Protein AF-A0A849C767-F1 (afdb_monomer_lite)

Foldseek 3Di:
DDDPDDPVPDDPVNVCVCLDLPNLVNCLVVLVVNCVSCVVPDQVGRSNPVSSVVNCVVVVNDDPPPPDDD

Structure (mmCIF, N/CA/C/O backbone):
data_AF-A0A849C767-F1
#
_entry.id   AF-A0A849C767-F1
#
loop_
_atom_site.group_PDB
_atom_site.id
_atom_site.type_symbol
_atom_site.label_atom_id
_atom_site.label_alt_id
_atom_site.label_comp_id
_atom_site.label_asym_id
_atom_site.label_entity_id
_atom_site.label_seq_id
_atom_site.pdbx_PDB_ins_code
_atom_site.Cartn_x
_atom_site.Cartn_y
_atom_site.Cartn_z
_atom_site.occupancy
_atom_site.B_iso_or_equiv
_atom_site.auth_seq_id
_atom_site.auth_comp_id
_atom_site.auth_asym_id
_atom_site.auth_atom_id
_atom_site.pdbx_PDB_model_num
ATOM 1 N N . MET A 1 1 ? -7.417 19.432 -7.213 1.00 35.44 1 MET A N 1
ATOM 2 C CA . MET A 1 1 ? -7.085 17.992 -7.269 1.00 35.44 1 MET A CA 1
ATOM 3 C C . MET A 1 1 ? -5.829 17.841 -8.110 1.00 35.44 1 MET A C 1
ATOM 5 O O . MET A 1 1 ? -5.912 17.927 -9.326 1.00 35.44 1 MET A O 1
ATOM 9 N N . THR A 1 2 ? -4.659 17.731 -7.487 1.00 40.88 2 THR A N 1
ATOM 10 C CA . THR A 1 2 ? -3.399 17.500 -8.202 1.00 40.88 2 THR A CA 1
ATOM 11 C C . THR A 1 2 ? -3.310 16.020 -8.555 1.00 40.88 2 THR A C 1
ATOM 13 O O . THR A 1 2 ? -3.183 15.163 -7.682 1.00 40.88 2 THR A O 1
ATOM 16 N N . LEU A 1 3 ? -3.452 15.716 -9.846 1.00 47.41 3 LEU A N 1
ATOM 17 C CA . LEU A 1 3 ? -3.146 14.404 -10.405 1.00 47.41 3 LEU A CA 1
ATOM 18 C C . LEU A 1 3 ? -1.695 14.082 -10.029 1.00 47.41 3 LEU A C 1
ATOM 20 O O . LEU A 1 3 ? -0.797 14.833 -10.394 1.00 47.41 3 LEU A O 1
ATOM 24 N N . SER A 1 4 ? -1.477 13.024 -9.243 1.00 53.50 4 SER A N 1
ATOM 25 C CA . SER A 1 4 ? -0.133 12.555 -8.895 1.00 53.50 4 SER A CA 1
ATOM 26 C C . SER A 1 4 ? 0.652 12.337 -10.185 1.00 53.50 4 SER A C 1
ATOM 28 O O . SER A 1 4 ? 0.302 11.460 -10.978 1.00 53.50 4 SER A O 1
ATOM 30 N N . SER A 1 5 ? 1.646 13.190 -10.400 1.00 61.34 5 SER A N 1
ATOM 31 C CA . SER A 1 5 ? 2.471 13.255 -11.593 1.00 61.34 5 SER A CA 1
ATOM 32 C C . SER A 1 5 ? 3.245 11.953 -11.739 1.00 61.34 5 SER A C 1
ATOM 34 O O . SER A 1 5 ? 4.114 11.622 -10.934 1.00 61.34 5 SER A O 1
ATOM 36 N N . VAL A 1 6 ? 2.903 11.192 -12.777 1.00 61.56 6 VAL A N 1
ATOM 37 C CA . VAL A 1 6 ? 3.853 10.253 -13.372 1.00 61.56 6 VAL A CA 1
ATOM 38 C C . VAL A 1 6 ? 5.059 11.101 -13.806 1.00 61.56 6 VAL A C 1
ATOM 40 O O . VAL A 1 6 ? 4.829 12.188 -14.337 1.00 61.56 6 VAL A O 1
ATOM 43 N N . PRO A 1 7 ? 6.310 10.686 -13.538 1.00 63.16 7 PRO A N 1
ATOM 44 C CA . PRO A 1 7 ? 7.469 11.455 -13.974 1.00 63.16 7 PRO A CA 1
ATOM 45 C C . PRO A 1 7 ? 7.392 11.690 -15.486 1.00 63.16 7 PRO A C 1
ATOM 47 O O . PRO A 1 7 ? 7.128 10.744 -16.234 1.00 63.16 7 PRO A O 1
ATOM 50 N N . ASP A 1 8 ? 7.613 12.928 -15.931 1.00 65.19 8 ASP A N 1
ATOM 51 C CA . ASP A 1 8 ? 7.678 13.233 -17.361 1.00 65.19 8 ASP A CA 1
ATOM 52 C C . ASP A 1 8 ? 8.764 12.363 -18.011 1.00 65.19 8 ASP A C 1
ATOM 54 O O . ASP A 1 8 ? 9.910 12.335 -17.562 1.00 65.19 8 ASP A O 1
ATOM 58 N N . GLY A 1 9 ? 8.384 11.594 -19.036 1.00 68.25 9 GLY A N 1
ATOM 59 C CA . GLY A 1 9 ? 9.280 10.651 -19.716 1.00 68.25 9 GLY A CA 1
ATOM 60 C C . GLY A 1 9 ? 9.452 9.283 -19.040 1.00 68.25 9 GLY A C 1
ATOM 61 O O . GLY A 1 9 ? 10.311 8.516 -19.471 1.00 68.25 9 GLY A O 1
ATOM 62 N N . ALA A 1 10 ? 8.660 8.939 -18.016 1.00 71.50 10 ALA A N 1
ATOM 63 C CA . ALA A 1 10 ? 8.681 7.592 -17.447 1.00 71.50 10 ALA A CA 1
ATOM 64 C C . ALA A 1 10 ? 8.206 6.552 -18.474 1.00 71.50 10 ALA A C 1
ATOM 66 O O . ALA A 1 10 ? 7.075 6.606 -18.963 1.00 71.50 10 ALA A O 1
ATOM 67 N N . ASP A 1 11 ? 9.058 5.574 -18.770 1.00 85.94 11 ASP A N 1
ATOM 68 C CA . ASP A 1 11 ? 8.678 4.441 -19.603 1.00 85.94 11 ASP A CA 1
ATOM 69 C C . ASP A 1 11 ? 7.761 3.457 -18.849 1.00 85.94 11 ASP A C 1
ATOM 71 O O . ASP A 1 11 ? 7.601 3.485 -17.621 1.00 85.94 11 ASP A O 1
ATOM 75 N N . ALA A 1 12 ? 7.127 2.553 -19.598 1.00 84.75 12 ALA A N 1
ATOM 76 C CA . ALA A 1 12 ? 6.207 1.570 -19.030 1.00 84.75 12 ALA A CA 1
ATOM 77 C C . ALA A 1 12 ? 6.880 0.656 -17.987 1.00 84.75 12 ALA A C 1
ATOM 79 O O . ALA A 1 12 ? 6.217 0.196 -17.052 1.00 84.75 12 ALA A O 1
ATOM 80 N N . ALA A 1 13 ? 8.186 0.403 -18.122 1.00 88.81 13 ALA A N 1
ATOM 81 C CA . ALA A 1 13 ? 8.953 -0.401 -17.176 1.00 88.81 13 ALA A CA 1
ATOM 82 C C . ALA A 1 13 ? 9.083 0.308 -15.821 1.00 88.81 13 ALA A C 1
ATOM 84 O O . ALA A 1 13 ? 8.829 -0.298 -14.778 1.00 88.81 13 ALA A O 1
ATOM 85 N N . THR A 1 14 ? 9.378 1.606 -15.837 1.00 87.69 14 THR A N 1
ATOM 86 C CA . THR A 1 14 ? 9.472 2.461 -14.651 1.00 87.69 14 THR A CA 1
ATOM 87 C C . THR A 1 14 ? 8.132 2.545 -13.932 1.00 87.69 14 THR A C 1
ATOM 89 O O . THR A 1 14 ? 8.062 2.345 -12.717 1.00 87.69 14 THR A O 1
ATOM 92 N N . VAL A 1 15 ? 7.042 2.763 -14.675 1.00 87.06 15 VAL A N 1
ATOM 93 C CA . VAL A 1 15 ? 5.688 2.782 -14.101 1.00 87.06 15 VAL A CA 1
ATOM 94 C C . VAL A 1 15 ? 5.342 1.427 -13.480 1.00 87.06 15 VAL A C 1
ATOM 96 O O . VAL A 1 15 ? 4.842 1.376 -12.356 1.00 87.06 15 VAL A O 1
ATOM 99 N N . ARG A 1 16 ? 5.663 0.316 -14.154 1.00 89.50 16 ARG A N 1
ATOM 100 C CA . ARG A 1 16 ? 5.432 -1.034 -13.620 1.00 89.50 16 ARG A CA 1
ATOM 101 C C . ARG A 1 16 ? 6.238 -1.297 -12.348 1.00 89.50 16 ARG A C 1
ATOM 103 O O . ARG A 1 16 ? 5.689 -1.849 -11.399 1.00 89.50 16 ARG A O 1
ATOM 110 N N . ALA A 1 17 ? 7.508 -0.902 -12.307 1.00 90.06 17 ALA A N 1
ATOM 111 C CA . ALA A 1 17 ? 8.349 -1.053 -11.122 1.00 90.06 17 ALA A CA 1
ATOM 112 C C . ALA A 1 17 ? 7.804 -0.230 -9.944 1.00 90.06 17 ALA A C 1
ATOM 114 O O . ALA A 1 17 ? 7.709 -0.737 -8.822 1.00 90.06 17 ALA A O 1
ATOM 115 N N . MET A 1 18 ? 7.367 1.006 -10.212 1.00 89.50 18 MET A N 1
ATOM 116 C CA . MET A 1 18 ? 6.754 1.879 -9.213 1.00 89.50 18 MET A CA 1
ATOM 117 C C . MET A 1 18 ? 5.493 1.255 -8.601 1.00 89.50 18 MET A C 1
ATOM 119 O O . MET A 1 18 ? 5.344 1.293 -7.383 1.00 89.50 18 MET A O 1
ATOM 123 N N . LEU A 1 19 ? 4.632 0.662 -9.433 1.00 92.69 19 LEU A N 1
ATOM 124 C CA . LEU A 1 19 ? 3.360 0.037 -9.049 1.00 92.69 19 LEU A CA 1
ATOM 125 C C . LEU A 1 19 ? 3.486 -1.446 -8.647 1.00 92.69 19 LEU A C 1
ATOM 127 O O . LEU A 1 19 ? 2.483 -2.142 -8.502 1.00 92.69 19 LEU A O 1
ATOM 131 N N . SER A 1 20 ? 4.706 -1.967 -8.514 1.00 94.56 20 SER A N 1
ATOM 132 C CA . SER A 1 20 ? 4.924 -3.377 -8.195 1.00 94.56 20 SER A CA 1
ATOM 133 C C . SER A 1 20 ? 4.575 -3.701 -6.739 1.00 94.56 20 SER A C 1
ATOM 135 O O . SER A 1 20 ? 4.704 -2.868 -5.842 1.00 94.56 20 SER A O 1
ATOM 137 N N . CYS A 1 21 ? 4.218 -4.962 -6.467 1.00 96.25 21 CYS A N 1
ATOM 138 C CA . CYS A 1 21 ? 3.935 -5.436 -5.106 1.00 96.25 21 CYS A CA 1
ATOM 139 C C . CYS A 1 21 ? 5.109 -5.232 -4.132 1.00 96.25 21 CYS A C 1
ATOM 141 O O . CYS A 1 21 ? 4.880 -5.140 -2.923 1.00 96.25 21 CYS A O 1
ATOM 143 N N . GLY A 1 22 ? 6.337 -5.135 -4.651 1.00 94.75 22 GLY A N 1
ATOM 144 C CA . GLY A 1 22 ? 7.576 -4.950 -3.897 1.00 94.75 22 GLY A CA 1
ATOM 145 C C . GLY A 1 22 ? 7.969 -3.495 -3.627 1.00 94.75 22 GLY A C 1
ATOM 146 O O . GLY A 1 22 ? 9.059 -3.275 -3.107 1.00 94.75 22 GLY A O 1
ATOM 147 N N . ASN A 1 23 ? 7.123 -2.504 -3.941 1.00 93.81 23 ASN A N 1
ATOM 148 C CA . ASN A 1 23 ? 7.413 -1.090 -3.685 1.00 93.81 23 ASN A CA 1
ATOM 149 C C . ASN A 1 23 ? 6.499 -0.461 -2.608 1.00 93.81 23 ASN A C 1
ATOM 151 O O . ASN A 1 23 ? 5.705 0.446 -2.886 1.00 93.81 23 ASN A O 1
ATOM 155 N N . PRO A 1 24 ? 6.644 -0.854 -1.329 1.00 93.38 24 PRO A N 1
ATOM 156 C CA . PRO A 1 24 ? 5.826 -0.310 -0.248 1.00 93.38 24 PRO A CA 1
ATOM 157 C C . PRO A 1 24 ? 6.075 1.181 0.017 1.00 93.38 24 PRO A C 1
ATOM 159 O O . PRO A 1 24 ? 5.253 1.840 0.654 1.00 93.38 24 PRO A O 1
ATOM 162 N N . ARG A 1 25 ? 7.198 1.743 -0.451 1.00 95.56 25 ARG A N 1
ATOM 163 C CA . ARG A 1 25 ? 7.502 3.171 -0.291 1.00 95.56 25 ARG A CA 1
ATOM 164 C C . ARG A 1 25 ? 6.481 4.036 -1.027 1.00 95.56 25 ARG A C 1
ATOM 166 O O . ARG A 1 25 ? 6.003 5.013 -0.453 1.00 95.56 25 ARG A O 1
ATOM 173 N N . TRP A 1 26 ? 6.123 3.660 -2.254 1.00 93.88 26 TRP A N 1
ATOM 174 C CA . TRP A 1 26 ? 5.098 4.356 -3.031 1.00 93.88 26 TRP A CA 1
ATOM 175 C C . TRP A 1 26 ? 3.725 4.296 -2.339 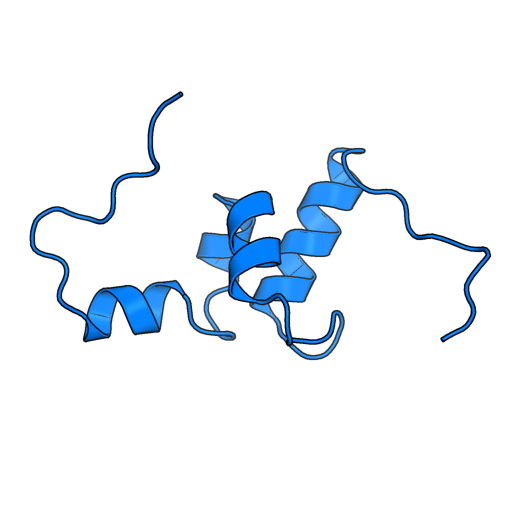1.00 93.88 26 TRP A C 1
ATOM 177 O O . TRP A 1 26 ? 3.045 5.317 -2.233 1.00 93.88 26 TRP A O 1
ATOM 187 N N . ALA A 1 27 ? 3.368 3.149 -1.747 1.00 95.44 27 ALA A N 1
ATOM 188 C CA . ALA A 1 27 ? 2.128 3.003 -0.981 1.00 95.44 27 ALA A CA 1
ATOM 189 C C . ALA A 1 27 ? 2.018 3.940 0.228 1.00 95.44 27 ALA A C 1
ATOM 191 O O . ALA A 1 27 ? 0.921 4.400 0.524 1.00 95.44 27 ALA A O 1
ATOM 192 N N . ARG A 1 28 ? 3.119 4.275 0.915 1.00 95.25 28 ARG A N 1
ATOM 193 C CA . ARG A 1 28 ? 3.067 5.254 2.022 1.00 95.25 28 ARG A CA 1
ATOM 194 C C . ARG A 1 28 ? 2.721 6.660 1.540 1.00 95.25 28 ARG A C 1
ATOM 196 O O . ARG A 1 28 ? 2.060 7.404 2.254 1.00 95.25 28 ARG A O 1
ATOM 203 N N . GLN A 1 29 ? 3.183 7.024 0.345 1.00 95.25 29 GLN A N 1
ATOM 204 C CA . GLN A 1 29 ? 2.969 8.351 -0.238 1.00 95.25 29 GLN A CA 1
ATOM 205 C C . GLN A 1 29 ? 1.590 8.467 -0.898 1.00 95.25 29 GLN A C 1
ATOM 207 O O . GLN A 1 29 ? 0.970 9.528 -0.861 1.00 95.25 29 GLN A O 1
ATOM 212 N N . HIS A 1 30 ? 1.090 7.367 -1.468 1.00 95.31 30 HIS A N 1
ATOM 213 C CA . HIS A 1 30 ? -0.175 7.325 -2.203 1.00 95.31 30 HIS A CA 1
ATOM 214 C C . HIS A 1 30 ? -1.068 6.152 -1.763 1.00 95.31 30 HIS A C 1
ATOM 216 O O . HIS A 1 30 ? -1.448 5.321 -2.593 1.00 95.31 30 HIS A O 1
ATOM 222 N N . PRO A 1 31 ? -1.456 6.069 -0.478 1.00 96.12 31 PRO A N 1
ATOM 223 C CA . PRO A 1 31 ? -2.072 4.865 0.078 1.00 96.12 31 PRO A CA 1
ATOM 224 C C . PRO A 1 31 ? -3.425 4.528 -0.558 1.00 96.12 31 PRO A C 1
ATOM 226 O O . PRO A 1 31 ? -3.684 3.372 -0.883 1.00 96.12 31 PRO A O 1
ATOM 229 N N . HIS A 1 32 ? -4.263 5.526 -0.852 1.00 96.44 32 HIS A N 1
ATOM 230 C CA . HIS A 1 32 ? -5.520 5.294 -1.573 1.00 96.44 32 HIS A CA 1
ATOM 231 C C . HIS A 1 32 ? -5.296 4.717 -2.978 1.00 96.44 32 HIS A C 1
ATOM 233 O O . HIS A 1 32 ? -5.980 3.778 -3.378 1.00 96.44 32 HIS A O 1
ATOM 239 N N . LYS A 1 33 ? -4.315 5.244 -3.721 1.00 95.31 33 LYS A N 1
ATOM 240 C CA . LYS A 1 33 ? -4.030 4.780 -5.083 1.00 95.31 33 LYS A CA 1
ATOM 241 C C . LYS A 1 33 ? -3.398 3.392 -5.078 1.00 95.31 33 LYS A C 1
ATOM 243 O O . LYS A 1 33 ? -3.728 2.576 -5.928 1.00 95.31 33 LYS A O 1
ATOM 248 N N . ALA A 1 34 ? -2.563 3.090 -4.086 1.00 96.56 34 ALA A N 1
ATOM 249 C CA . ALA A 1 34 ? -2.031 1.749 -3.889 1.00 96.56 34 ALA A CA 1
ATOM 250 C C . ALA A 1 34 ? -3.132 0.719 -3.604 1.00 96.56 34 ALA A C 1
ATOM 252 O O . ALA A 1 34 ? -3.108 -0.359 -4.191 1.00 96.56 34 ALA A O 1
ATOM 253 N N . MET A 1 35 ? -4.142 1.056 -2.794 1.00 96.31 35 MET A N 1
ATOM 254 C CA . MET A 1 35 ? -5.300 0.174 -2.583 1.00 96.31 35 MET A CA 1
ATOM 255 C C . MET A 1 35 ? -6.080 -0.099 -3.878 1.00 96.31 35 MET A C 1
ATOM 257 O O . MET A 1 35 ? -6.551 -1.217 -4.069 1.00 96.31 35 MET A O 1
ATOM 261 N N . GLN A 1 36 ? -6.187 0.894 -4.767 1.00 96.06 36 GLN A N 1
ATOM 262 C CA . GLN A 1 36 ? -6.852 0.754 -6.069 1.00 96.06 36 GLN A CA 1
ATOM 263 C C . GLN A 1 36 ? -6.033 -0.078 -7.063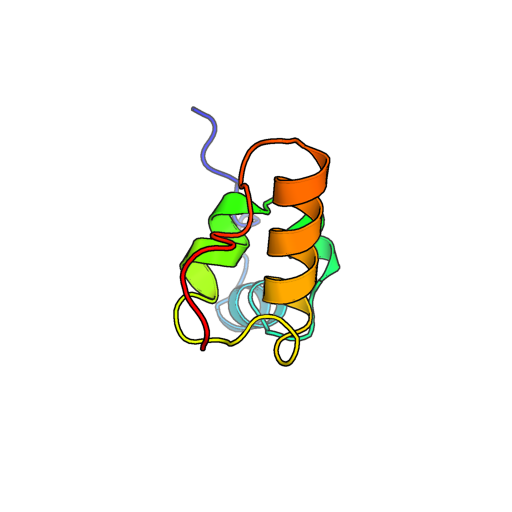 1.00 96.06 36 GLN A C 1
ATOM 265 O O . GLN A 1 36 ? -6.578 -0.955 -7.720 1.00 96.06 36 GLN A O 1
ATOM 270 N N . VAL A 1 37 ? -4.726 0.178 -7.171 1.00 96.38 37 VAL A N 1
ATOM 271 C CA . VAL A 1 37 ? -3.836 -0.554 -8.089 1.00 96.38 37 VAL A CA 1
ATOM 272 C C . VAL A 1 37 ? -3.707 -2.020 -7.679 1.00 96.38 37 VAL A C 1
ATOM 274 O O . VAL A 1 37 ? -3.710 -2.902 -8.529 1.00 96.38 37 VAL A O 1
ATOM 277 N N . HIS A 1 38 ? -3.646 -2.292 -6.376 1.00 96.38 38 HIS A N 1
ATOM 278 C CA . HIS A 1 38 ? -3.540 -3.643 -5.830 1.00 96.38 38 HIS A CA 1
ATOM 279 C C . HIS A 1 38 ? -4.906 -4.207 -5.413 1.00 96.38 38 HIS A C 1
ATOM 281 O O . HIS A 1 38 ? -5.006 -4.903 -4.398 1.00 96.38 38 HIS A O 1
ATOM 287 N N . LEU A 1 39 ? -5.975 -3.905 -6.161 1.00 95.12 39 LEU A N 1
ATOM 288 C CA . LEU A 1 39 ? -7.336 -4.330 -5.818 1.00 95.12 39 LEU A CA 1
ATOM 289 C C . LEU A 1 39 ? -7.431 -5.851 -5.626 1.00 95.12 39 LEU A C 1
ATOM 291 O O . LEU A 1 39 ? -7.977 -6.295 -4.619 1.00 95.12 39 LEU A O 1
ATOM 295 N N . GLU A 1 40 ? -6.803 -6.619 -6.516 1.00 95.69 40 GLU A N 1
ATOM 296 C CA . GLU A 1 40 ? -6.808 -8.090 -6.514 1.00 95.69 40 GLU A CA 1
ATOM 297 C C . GLU A 1 40 ? -5.790 -8.718 -5.549 1.00 95.69 40 GLU A C 1
ATOM 299 O O . GLU A 1 40 ? -5.840 -9.914 -5.281 1.00 95.69 40 GLU A O 1
ATOM 304 N N . CYS A 1 41 ? -4.855 -7.938 -5.001 1.00 96.44 41 CYS A N 1
ATOM 305 C CA . CYS A 1 41 ? -3.901 -8.467 -4.032 1.00 96.44 41 CYS A CA 1
ATOM 306 C C . CYS A 1 41 ? -4.536 -8.656 -2.648 1.00 96.44 41 CYS A C 1
ATOM 308 O O . CYS A 1 41 ? -5.502 -7.984 -2.290 1.00 96.44 41 CYS A O 1
ATOM 310 N N . GLU A 1 42 ? -3.915 -9.469 -1.799 1.00 95.06 42 GLU A N 1
ATOM 311 C CA . GLU A 1 42 ? -4.355 -9.652 -0.415 1.00 95.06 42 GLU A CA 1
ATOM 312 C C . GLU A 1 42 ? -3.515 -8.834 0.584 1.00 95.06 42 GLU A C 1
ATOM 314 O O . GLU A 1 42 ? -2.296 -8.689 0.437 1.00 95.06 42 GLU A O 1
ATOM 319 N N . VAL A 1 43 ? -4.172 -8.282 1.613 1.00 94.19 43 VAL A N 1
ATOM 320 C CA . VAL A 1 43 ? -3.50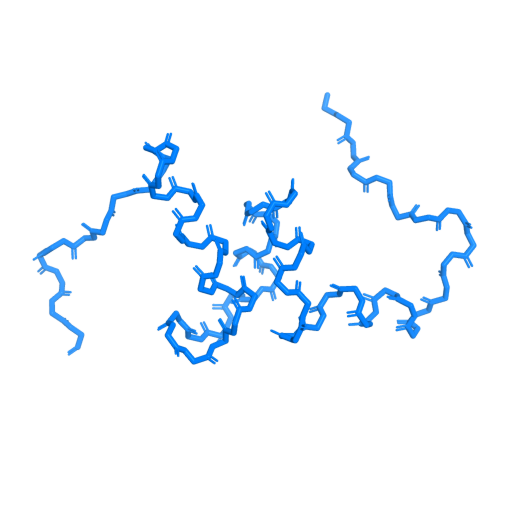7 -7.650 2.768 1.00 94.19 43 VAL A CA 1
ATOM 321 C C . VAL A 1 43 ? -2.876 -8.745 3.628 1.00 94.19 43 VAL A C 1
ATOM 323 O O . VAL A 1 43 ? -3.557 -9.690 3.998 1.00 94.19 43 VAL A O 1
ATOM 326 N N . GLY A 1 44 ? -1.594 -8.605 3.964 1.00 94.12 44 GLY A N 1
ATOM 327 C CA . GLY A 1 44 ? -0.783 -9.633 4.626 1.00 94.12 44 GLY A CA 1
ATOM 328 C C . GLY A 1 44 ? 0.108 -10.418 3.657 1.00 94.12 44 GLY A C 1
ATOM 329 O O . GLY A 1 44 ? 1.164 -10.886 4.067 1.00 94.12 44 GLY A O 1
ATOM 330 N N . ILE A 1 45 ? -0.254 -10.483 2.368 1.00 95.94 45 ILE A N 1
ATOM 331 C CA . ILE A 1 45 ? 0.537 -11.158 1.322 1.00 95.94 45 ILE A CA 1
ATOM 332 C C . ILE A 1 45 ? 1.273 -10.137 0.445 1.00 95.94 45 ILE A C 1
ATOM 334 O O . ILE A 1 45 ? 2.484 -10.217 0.251 1.00 95.94 45 ILE A O 1
ATOM 338 N N . CYS A 1 46 ? 0.567 -9.129 -0.077 1.00 97.50 46 CYS A N 1
ATOM 339 C CA . CYS A 1 46 ? 1.190 -8.069 -0.864 1.00 97.50 46 CYS A CA 1
ATOM 340 C C . CYS A 1 46 ? 1.740 -6.975 0.054 1.00 97.50 46 CYS A C 1
ATOM 342 O O . CYS A 1 46 ? 0.976 -6.268 0.719 1.00 97.50 46 CYS A O 1
ATOM 344 N N . ALA A 1 47 ? 3.063 -6.787 0.054 1.00 97.19 47 ALA A N 1
ATOM 345 C CA . ALA A 1 47 ? 3.724 -5.781 0.886 1.00 97.19 47 ALA A CA 1
ATOM 346 C C . ALA A 1 47 ? 3.182 -4.364 0.626 1.00 97.19 47 ALA A C 1
ATOM 348 O O . ALA A 1 47 ? 2.881 -3.626 1.565 1.00 97.19 47 ALA A O 1
ATOM 349 N N . THR A 1 48 ? 2.985 -4.003 -0.643 1.00 97.62 48 THR A N 1
ATOM 350 C CA . THR A 1 48 ? 2.493 -2.672 -1.032 1.00 97.62 48 THR A CA 1
ATOM 351 C C . THR A 1 48 ? 1.052 -2.432 -0.574 1.00 97.62 48 THR A C 1
ATOM 353 O O . THR A 1 48 ? 0.782 -1.408 0.057 1.00 97.62 48 THR A O 1
ATOM 356 N N . LYS A 1 49 ? 0.137 -3.397 -0.771 1.00 97.69 49 LYS A N 1
ATOM 357 C CA . LYS A 1 49 ? -1.247 -3.290 -0.268 1.00 97.69 49 LYS A CA 1
ATOM 358 C C . LYS A 1 49 ? -1.300 -3.252 1.259 1.00 97.69 49 LYS A C 1
ATOM 360 O O . LYS A 1 49 ? -2.057 -2.473 1.827 1.00 97.69 49 LYS A O 1
ATOM 365 N N . THR A 1 50 ? -0.471 -4.053 1.924 1.00 97.62 50 THR A N 1
ATOM 366 C CA . THR A 1 50 ? -0.414 -4.112 3.392 1.00 97.62 50 THR A CA 1
ATOM 367 C C . THR A 1 50 ? 0.014 -2.777 3.984 1.00 97.62 50 THR A C 1
ATOM 369 O O . THR A 1 50 ? -0.630 -2.265 4.896 1.00 97.62 50 THR A O 1
ATOM 372 N N . VAL A 1 51 ? 1.058 -2.160 3.429 1.00 97.88 51 VAL A N 1
ATOM 373 C CA . VAL A 1 51 ? 1.514 -0.844 3.885 1.00 97.88 51 VAL A CA 1
ATOM 374 C C . VAL A 1 51 ? 0.471 0.237 3.608 1.00 97.88 51 VAL A C 1
ATOM 376 O O . VAL A 1 51 ? 0.243 1.081 4.475 1.00 97.88 51 VAL A O 1
ATOM 379 N N . ALA A 1 52 ? -0.206 0.195 2.456 1.00 97.50 52 ALA A N 1
ATOM 380 C CA . ALA A 1 52 ? -1.302 1.113 2.160 1.00 97.50 52 ALA A CA 1
ATOM 381 C C . ALA A 1 52 ? -2.452 0.975 3.172 1.00 97.50 52 ALA A C 1
ATOM 383 O O . ALA A 1 52 ? -2.894 1.976 3.734 1.00 97.50 52 ALA A O 1
ATOM 384 N N . PHE A 1 53 ? -2.878 -0.258 3.459 1.00 96.75 53 PHE A N 1
ATOM 385 C CA . PHE A 1 53 ? -3.917 -0.564 4.442 1.00 96.75 53 PHE A CA 1
ATOM 386 C C . PHE A 1 53 ? -3.560 -0.020 5.830 1.00 96.75 53 PHE A C 1
ATOM 388 O O . PHE A 1 53 ? -4.313 0.775 6.388 1.00 96.75 53 PHE A O 1
ATOM 395 N N . LEU A 1 54 ? -2.383 -0.371 6.357 1.00 97.00 54 LEU A N 1
ATOM 396 C CA . LEU A 1 54 ? -1.937 0.088 7.677 1.00 97.00 54 LEU A CA 1
ATOM 397 C C . LEU A 1 54 ? -1.837 1.617 7.745 1.00 97.00 54 LEU A C 1
ATOM 399 O O . LEU A 1 54 ? -2.236 2.214 8.741 1.00 97.00 54 LEU A O 1
ATOM 403 N N . THR A 1 55 ? -1.360 2.259 6.674 1.00 97.38 55 THR A N 1
ATOM 404 C CA . THR A 1 55 ? -1.282 3.726 6.591 1.00 97.38 55 THR A CA 1
ATOM 405 C C . THR A 1 55 ? -2.671 4.357 6.697 1.00 97.38 55 THR A C 1
ATOM 407 O O . THR A 1 55 ? -2.872 5.274 7.489 1.00 97.38 55 THR A O 1
ATOM 410 N N . LEU A 1 56 ? -3.651 3.856 5.939 1.00 97.19 56 LEU A N 1
ATOM 411 C CA . LEU A 1 56 ? -5.023 4.373 5.987 1.00 97.19 56 LEU A CA 1
ATOM 412 C C . LEU A 1 56 ?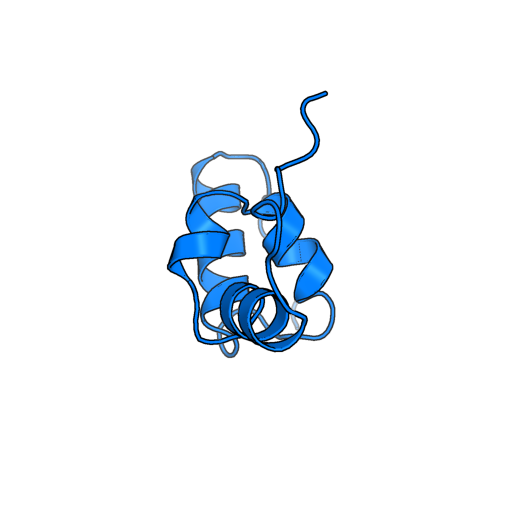 -5.699 4.095 7.331 1.00 97.19 56 LEU A C 1
ATOM 414 O O . LEU A 1 56 ? -6.456 4.938 7.809 1.00 97.19 56 LEU A O 1
ATOM 418 N N . GLN A 1 57 ? -5.423 2.944 7.944 1.00 96.25 57 GLN A N 1
ATOM 419 C CA . GLN A 1 57 ? -5.952 2.587 9.257 1.00 96.25 57 GLN A CA 1
ATOM 420 C C . GLN A 1 57 ? -5.419 3.536 10.336 1.00 96.25 57 GLN A C 1
ATOM 422 O O . GLN A 1 57 ? -6.197 4.095 11.102 1.00 96.25 57 GLN A O 1
ATOM 427 N N . GLN A 1 58 ? -4.106 3.783 10.354 1.00 95.88 58 GLN A N 1
ATOM 428 C CA . GLN A 1 58 ? -3.473 4.727 11.284 1.00 95.88 58 GLN A CA 1
ATOM 429 C C . GLN A 1 58 ? -3.989 6.160 11.103 1.00 95.88 58 GLN A C 1
ATOM 431 O O . GLN A 1 58 ? -4.106 6.902 12.071 1.00 95.88 58 GLN A O 1
ATOM 436 N N . GLN A 1 59 ? -4.338 6.543 9.873 1.00 95.75 59 GLN A N 1
ATOM 437 C CA . GLN A 1 59 ? -4.955 7.836 9.566 1.00 95.75 59 GLN A CA 1
ATOM 438 C C . GLN A 1 59 ? -6.461 7.897 9.888 1.00 95.75 59 GLN A C 1
ATOM 440 O O . GLN A 1 59 ? -7.088 8.922 9.623 1.00 95.75 59 GLN A O 1
ATOM 445 N N . GLY A 1 60 ? -7.069 6.813 10.386 1.00 95.44 60 GLY A N 1
ATOM 446 C CA . GLY A 1 60 ? -8.510 6.733 10.649 1.00 95.44 60 GLY A CA 1
ATOM 447 C C . GLY A 1 60 ? -9.379 6.794 9.386 1.00 95.44 60 GLY A C 1
ATOM 448 O O . GLY A 1 60 ? -10.556 7.133 9.461 1.00 95.44 60 GLY A O 1
ATOM 449 N N . ARG A 1 61 ? -8.808 6.511 8.206 1.00 95.12 61 ARG A N 1
ATOM 450 C CA . ARG A 1 61 ? -9.507 6.550 6.906 1.00 95.12 61 ARG A CA 1
ATOM 451 C C . ARG A 1 61 ? -10.214 5.245 6.569 1.00 95.12 61 ARG A C 1
ATOM 453 O O . ARG A 1 61 ? -11.138 5.256 5.762 1.00 95.12 61 ARG A O 1
ATOM 460 N N . ILE A 1 62 ? -9.760 4.140 7.152 1.00 91.12 62 ILE A N 1
ATOM 461 C CA . ILE A 1 62 ? -10.414 2.837 7.071 1.00 91.12 62 ILE A CA 1
ATOM 462 C C . ILE A 1 62 ? -10.469 2.226 8.466 1.00 91.12 62 ILE A C 1
ATOM 464 O O . ILE A 1 62 ? -9.545 2.388 9.262 1.00 91.12 62 ILE A O 1
ATOM 468 N N . VAL A 1 63 ? -11.543 1.497 8.736 1.00 86.38 63 VAL A N 1
ATOM 469 C CA . VAL A 1 63 ? -11.701 0.693 9.945 1.00 86.38 63 VAL A CA 1
ATOM 470 C C . VAL A 1 63 ? -11.865 -0.752 9.480 1.00 86.38 63 VAL A C 1
ATOM 472 O O . VAL A 1 63 ? -12.650 -0.984 8.557 1.00 86.38 63 VAL A O 1
ATOM 475 N N . PRO A 1 64 ? -11.107 -1.715 10.035 1.00 79.56 64 PRO A N 1
ATOM 476 C CA . PRO A 1 64 ? -11.337 -3.123 9.751 1.00 79.56 64 PRO A CA 1
ATOM 477 C C . PRO A 1 64 ? -12.786 -3.481 10.075 1.00 79.56 64 PRO A C 1
ATOM 479 O O . PRO A 1 64 ? -13.268 -3.169 11.163 1.00 79.56 64 PRO A O 1
ATOM 482 N N . ASP A 1 65 ? -13.468 -4.121 9.133 1.00 82.19 65 ASP A N 1
ATOM 483 C CA . ASP A 1 65 ? -14.810 -4.638 9.371 1.00 82.19 65 ASP A CA 1
ATOM 484 C C . ASP A 1 65 ? -14.706 -5.870 10.276 1.00 82.19 65 ASP A C 1
ATOM 486 O O . ASP A 1 6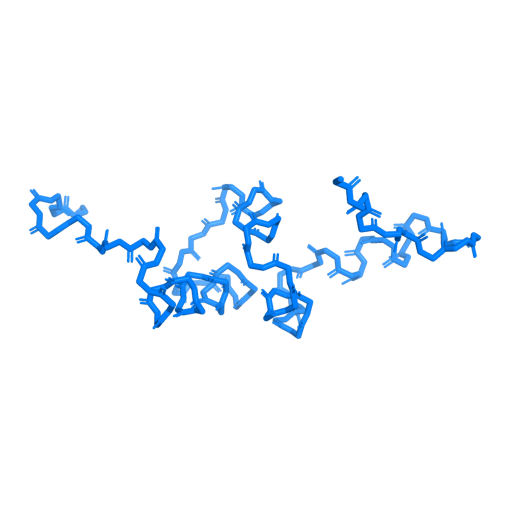5 ? -14.448 -6.980 9.816 1.00 82.19 65 ASP A O 1
ATOM 490 N N . SER A 1 66 ? -14.840 -5.654 11.584 1.00 74.06 66 SER A N 1
ATOM 491 C CA . SER A 1 66 ? -14.719 -6.699 12.602 1.00 74.06 66 SER A CA 1
ATOM 492 C C . SER A 1 66 ? -15.893 -7.683 12.612 1.00 74.06 66 SER A C 1
ATOM 494 O O . SER A 1 66 ? -15.871 -8.615 13.407 1.00 74.06 66 SER A O 1
ATOM 496 N N . GLY A 1 67 ? -16.932 -7.460 11.796 1.00 74.69 67 GLY A N 1
ATOM 497 C CA . GLY A 1 67 ? -18.104 -8.334 11.694 1.00 74.69 67 GLY A CA 1
ATOM 498 C C . GLY A 1 67 ? -18.050 -9.329 10.533 1.00 74.69 67 GLY A C 1
ATOM 499 O O . GLY A 1 67 ? -18.933 -10.178 10.423 1.00 74.69 67 GLY A O 1
ATOM 500 N N . ARG A 1 68 ? -17.042 -9.232 9.660 1.00 65.81 68 ARG A N 1
ATOM 501 C CA . ARG A 1 68 ? -16.803 -10.190 8.578 1.00 65.81 68 ARG A CA 1
ATOM 502 C C . ARG A 1 68 ? -15.604 -11.058 8.918 1.00 65.81 68 ARG A C 1
ATOM 504 O O . ARG A 1 68 ? -14.462 -10.682 8.656 1.00 65.81 68 ARG A O 1
ATOM 511 N N . ASP A 1 69 ? -15.888 -12.236 9.459 1.00 60.09 69 ASP A N 1
ATOM 512 C CA . ASP A 1 69 ? -14.926 -13.331 9.424 1.00 60.09 69 ASP A CA 1
ATOM 513 C C . ASP A 1 69 ? -14.643 -13.693 7.958 1.00 60.09 69 ASP A C 1
ATOM 515 O O . ASP A 1 69 ? -15.545 -13.680 7.113 1.00 60.09 69 ASP A O 1
ATOM 519 N N . ARG A 1 70 ? -13.362 -13.908 7.650 1.00 60.28 70 ARG A N 1
ATOM 520 C CA . ARG A 1 70 ? -12.887 -14.261 6.308 1.00 60.28 70 ARG A CA 1
ATOM 521 C C . ARG A 1 70 ? -13.191 -15.708 5.959 1.00 60.28 70 ARG A C 1
ATOM 523 O O . ARG A 1 70 ? -12.970 -16.571 6.835 1.00 60.28 70 ARG A O 1
#

pLDDT: mean 86.68, std 15.21, range [35.44, 97.88]

Secondary structure (DSSP, 8-state):
-----PPTT--HHHHHHH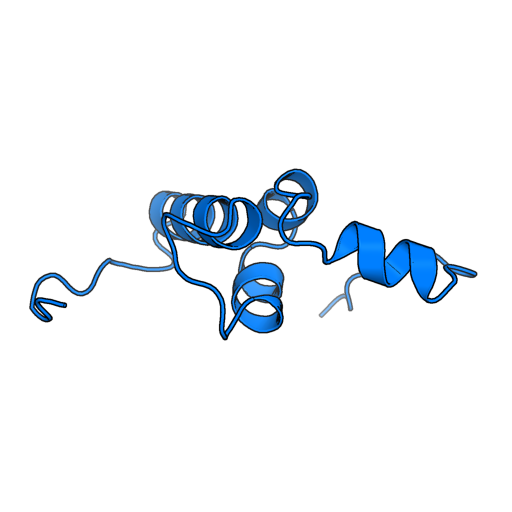TSTT-HHHHHHSHHHHHHHTTTSPTTT-HHHHHHHHHHHHTTS----TT---

Radius of gyration: 13.29 Å; chains: 1; bounding box: 28×32×32 Å

Sequence (70 aa):
MTLSSVPDGADAATVRAMLSCGNPRWARQHPHKAMQVHLECEVGICATKTVAFLTLQQQGRIVPDSGRDR

Organism: NCBI:txid53432